Protein 3DS4 (pdb70)

InterPro domains:
  IPR000071 Immunodeficiency lentiviral matrix, N-terminal [PF00540] (2-132)
  IPR000071 Immunodeficiency lentiviral matrix, N-terminal [PR00234] (4-20)
  IPR000071 Immunodeficiency lentiviral matrix, N-terminal [PR00234] (22-40)
  IPR000071 Immunodeficiency lentiviral matrix, N-terminal [PR00234] (42-57)
  IPR000071 Immunodeficiency lentiviral matrix, N-terminal [PR00234] (70-89)
  IPR000071 Immunodeficiency lentiviral matrix, N-terminal [PR00234] (89-102)
  IPR000477 Reverse transcriptase domain [PF00078] (650-821)
  IPR000477 Reverse transcriptase domain [PS50878] (631-821)
  IPR001037 Integrase, C-terminal, retroviral [PF00552] (1372-1415)
  IPR001037 Integrase, C-terminal, retroviral [PS51027] (1370-1417)
  IPR001584 Integrase, catalytic core [PF00665] (1204-1292)
  IPR001584 Integrase, catalytic core [PS50994] (1201-1351)
  IPR001878 Zinc finger, CCHC-type [PF00098] (391-406)
  IPR001878 Zinc finger, CCHC-type [PF00098] (412-428)
  IPR001878 Zinc finger, CCHC-type [PS50158] (391-406)
  IPR001878 Zinc finger, CCHC-type [PS50158] (413-428)
  IPR001878 Zinc finger, CCHC-type [SM00343] (391-407)
  IPR001878 Zinc finger, CCHC-type [SM00343] (412-428)
  IPR001969 Aspartic peptidase, active site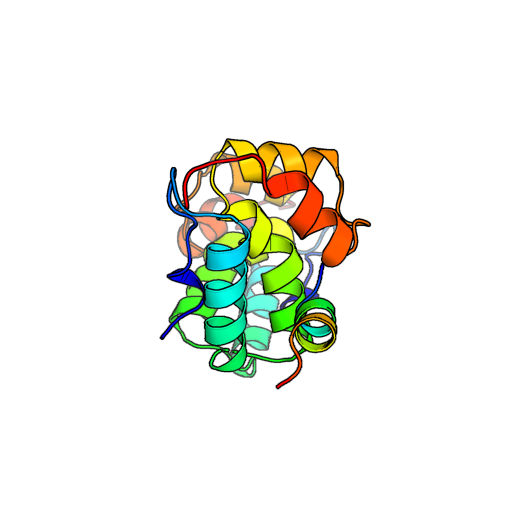 [PS00141] (510-521)
  IPR001995 Peptidase A2A, retrovirus, catalytic [PS50175] (508-577)

Solvent-accessible surface area: 9122 Å² total; per-residue (Å²): 176,10,0,40,98,16,153,13,22,105,155,32,14,3,141,54,0,1,41,85,0,8,122,28,0,101,76,10,130,20,38,103,86,0,21,22,37,0,1,95,48,6,2,30,100,11,7,7,104,88,0,61,92,46,6,130,89,70,20,134,75,13,67,10,102,96,8,22,82,41,0,138,76,30,51,29,157,52,0,20,75,28,133,14,23,108,174,37,68,1,113,71,0,7,82,94,0,83,135,41,10,175,93,23,138,20,42,116,86,0,29,78,42,0,12,74,59,5,0,12,110,15,11,8,104,81,2,60,102,60,5,138,88,72,26,151,58,12,54,21,140,94,1,25,107,36,0,81,54,45,78,99,21,31,14,69,50,0,56,122,81,69,22,165

B-factor: mean 16.99, std 7.73, range [7.7, 61.0]

Structure (mmCIF, N/CA/C/O backbone):
data_3DS4
#
_entry.id   3DS4
#
_cell.length_a   31.510
_cell.length_b   69.270
_cell.length_c   41.550
_cell.angle_alpha   90.00
_cell.angle_beta   97.66
_cell.angle_gamma   90.00
#
_symmetry.space_group_name_H-M   'P 1 21 1'
#
loop_
_entity.id
_entity.type
_entity.pdbx_description
1 polymer 'HIV-1 CAPSID PROTEIN'
2 polymer 'Peptide inhibitor of capsid assembly'
3 water water
#
loop_
_atom_site.group_PDB
_atom_site.id
_atom_site.type_symbol
_atom_site.label_atom_id
_atom_site.label_alt_id
_atom_site.label_comp_id
_atom_site.label_asym_id
_atom_site.label_entity_id
_atom_site.label_seq_id
_atom_site.pdbx_PDB_ins_code
_atom_site.Cartn_x
_atom_site.Cartn_y
_atom_site.Cartn_z
_atom_site.occupancy
_atom_site.B_iso_or_equiv
_atom_site.auth_seq_id
_atom_site.auth_comp_id
_atom_site.auth_asym_id
_atom_site.auth_atom_id
_atom_site.pdbx_PDB_model_num
ATOM 1 N N . THR A 1 3 ? 2.654 4.748 -2.056 1.00 18.32 148 THR A N 1
ATOM 2 C CA . THR A 1 3 ? 3.701 3.949 -2.751 1.00 17.37 148 THR A CA 1
ATOM 3 C C . THR A 1 3 ? 5.055 4.082 -2.048 1.00 15.76 148 THR A C 1
ATOM 4 O O . THR A 1 3 ? 6.098 4.254 -2.692 1.00 15.41 148 THR A O 1
ATOM 8 N N . SER A 1 4 ? 5.025 4.007 -0.720 1.00 14.43 149 SER A N 1
ATOM 9 C CA . SER A 1 4 ? 6.219 4.150 0.104 1.00 13.39 149 SER A CA 1
ATOM 10 C C . SER A 1 4 ? 6.185 3.169 1.268 1.00 12.80 149 SER A C 1
ATOM 11 O O . SER A 1 4 ? 5.173 3.051 1.947 1.00 12.76 149 SER A O 1
ATOM 14 N N . ILE A 1 5 ? 7.312 2.502 1.523 1.00 11.38 150 ILE A N 1
ATOM 15 C CA . ILE A 1 5 ? 7.446 1.546 2.634 1.00 10.65 150 ILE A CA 1
ATOM 16 C C . ILE A 1 5 ? 7.254 2.220 3.986 1.00 10.45 150 ILE A C 1
ATOM 17 O O . ILE A 1 5 ? 6.865 1.575 4.967 1.00 10.52 150 ILE A O 1
ATOM 22 N N . LEU A 1 6 ? 7.529 3.521 4.037 1.00 11.09 151 LEU A N 1
ATOM 23 C CA . LEU A 1 6 ? 7.320 4.266 5.269 1.00 11.55 151 LEU A CA 1
ATOM 24 C C . LEU A 1 6 ? 5.836 4.352 5.669 1.00 10.96 151 LEU A C 1
ATOM 25 O O . LEU A 1 6 ? 5.532 4.632 6.813 1.00 12.36 151 LEU A O 1
ATOM 30 N N . ASP A 1 7 ? 4.930 4.115 4.722 1.00 11.12 152 ASP A N 1
ATOM 31 C CA . ASP A 1 7 ? 3.502 4.142 4.988 1.00 11.25 152 ASP A CA 1
ATOM 32 C C . ASP A 1 7 ? 2.985 2.851 5.617 1.00 10.48 152 ASP A C 1
ATOM 33 O O . ASP A 1 7 ? 1.784 2.752 5.881 1.00 11.75 152 ASP A O 1
ATOM 38 N N . ILE A 1 8 ? 3.845 1.862 5.876 1.00 9.62 153 ILE A N 1
ATOM 39 C CA . ILE A 1 8 ? 3.317 0.549 6.251 1.00 8.70 153 ILE A CA 1
ATOM 40 C C . ILE A 1 8 ? 3.438 0.275 7.753 1.00 8.78 153 ILE A C 1
ATOM 41 O O . ILE A 1 8 ? 4.542 0.045 8.259 1.00 10.00 153 ILE A O 1
ATOM 46 N N A ARG A 1 9 ? 2.293 0.295 8.439 0.50 8.76 154 ARG A N 1
ATOM 47 N N B ARG A 1 9 ? 2.302 0.315 8.445 0.50 8.73 154 ARG A N 1
ATOM 48 C CA A ARG A 1 9 ? 2.210 0.131 9.894 0.50 9.38 154 ARG A CA 1
ATOM 49 C CA B ARG A 1 9 ? 2.239 0.063 9.883 0.50 9.23 154 ARG A CA 1
ATOM 50 C C A ARG A 1 9 ? 1.092 -0.846 10.235 0.50 9.28 154 ARG A C 1
ATOM 51 C C B ARG A 1 9 ? 1.130 -0.918 10.164 0.50 9.32 154 ARG A C 1
ATOM 52 O O A ARG A 1 9 ? -0.014 -0.730 9.709 0.50 8.80 154 ARG A O 1
ATOM 53 O O B ARG A 1 9 ? 0.076 -0.880 9.528 0.50 8.98 154 ARG A O 1
ATOM 68 N N . GLN A 1 10 ? 1.370 -1.799 11.127 1.00 9.54 155 GLN A N 1
ATOM 69 C CA . GLN A 1 10 ? 0.380 -2.815 11.478 1.00 10.19 155 GLN A CA 1
ATOM 70 C C . GLN A 1 10 ? -0.764 -2.219 12.281 1.00 10.71 155 GLN A C 1
ATOM 71 O O . GLN A 1 10 ? -0.523 -1.505 13.252 1.00 11.67 155 GLN A O 1
ATOM 77 N N . GLY A 1 11 ? -1.996 -2.538 11.891 1.00 11.14 156 GLY A N 1
ATOM 78 C CA . GLY A 1 11 ? -3.157 -2.145 12.682 1.00 12.72 156 GLY A CA 1
ATOM 79 C C . GLY A 1 11 ? -3.245 -2.931 13.981 1.00 13.53 156 GLY A C 1
ATOM 80 O O . GLY A 1 11 ? -2.734 -4.054 14.064 1.00 13.05 156 GLY A O 1
ATOM 81 N N . PRO A 1 12 ? -3.898 -2.354 15.007 1.00 15.20 157 PRO A N 1
ATOM 82 C CA . PRO A 1 12 ? -3.998 -3.026 16.300 1.00 15.97 157 PRO A CA 1
ATOM 83 C C . PRO A 1 12 ? -4.720 -4.373 16.236 1.00 16.23 157 PRO A C 1
ATOM 84 O O . PRO A 1 12 ? -4.454 -5.241 17.069 1.00 17.62 157 PRO A O 1
ATOM 88 N N . LYS A 1 13 ? -5.617 -4.537 15.267 1.00 16.65 158 LYS A N 1
ATOM 89 C CA . LYS A 1 13 ? -6.390 -5.769 15.097 1.00 17.33 158 LYS A CA 1
ATOM 90 C C . LYS A 1 13 ? -5.954 -6.548 13.854 1.00 16.17 158 LYS A 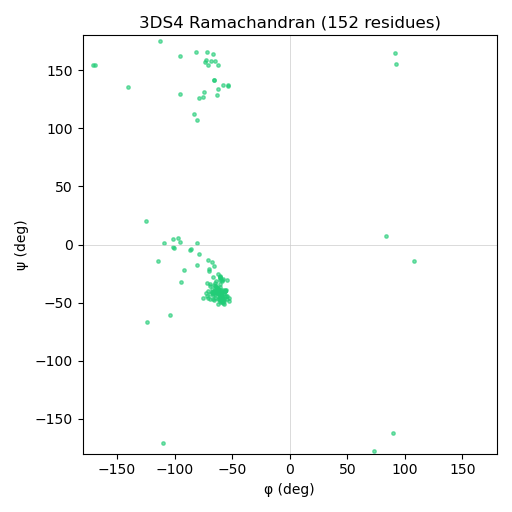C 1
ATOM 91 O O . LYS A 1 13 ? -6.533 -7.595 13.539 1.00 16.74 158 LYS A O 1
ATOM 97 N N . GLU A 1 14 ? -4.951 -6.029 13.141 1.00 14.53 159 GLU A N 1
ATOM 98 C CA . GLU A 1 14 ? -4.560 -6.601 11.857 1.00 12.85 159 GLU A CA 1
ATOM 99 C C . GLU A 1 14 ? -3.718 -7.860 12.065 1.00 12.45 159 GLU A C 1
ATOM 100 O O . GLU A 1 14 ? -2.719 -7.815 12.772 1.00 11.79 159 GLU A O 1
ATOM 106 N N . PRO A 1 15 ? -4.116 -8.990 11.444 1.00 12.40 160 PRO A N 1
ATOM 107 C CA . PRO A 1 15 ? -3.275 -10.181 11.530 1.00 12.31 160 PRO A CA 1
ATOM 108 C C . PRO A 1 15 ? -1.855 -9.869 11.080 1.00 11.60 160 PRO A C 1
ATOM 109 O O . PRO A 1 15 ? -1.655 -9.170 10.073 1.00 11.39 160 PRO A O 1
ATOM 113 N N . PHE A 1 16 ? -0.875 -10.379 11.813 1.00 11.29 161 PHE A N 1
ATOM 114 C CA . PHE A 1 16 ? 0.516 -10.169 11.460 1.00 11.16 161 PHE A CA 1
ATOM 115 C C . PHE A 1 16 ? 0.797 -10.620 10.028 1.00 11.26 161 PHE A C 1
ATOM 116 O O . PHE A 1 16 ? 1.516 -9.940 9.300 1.00 10.74 161 PHE A O 1
ATOM 124 N N . ARG A 1 17 ? 0.195 -11.729 9.607 1.00 11.56 162 ARG A N 1
ATOM 125 C CA . ARG A 1 17 ? 0.388 -12.226 8.240 1.00 12.05 162 ARG A CA 1
ATOM 126 C C . ARG A 1 17 ? -0.065 -11.223 7.180 1.00 11.71 162 ARG A C 1
ATOM 127 O O . ARG A 1 17 ? 0.560 -11.109 6.122 1.00 11.79 162 ARG A O 1
ATOM 135 N N . ASP A 1 18 ? -1.140 -10.498 7.467 1.00 11.27 163 ASP A N 1
ATOM 136 C CA . ASP A 1 18 ? -1.662 -9.507 6.529 1.00 11.37 163 ASP A CA 1
ATOM 137 C C . ASP A 1 18 ? -0.719 -8.307 6.449 1.00 10.58 163 ASP A C 1
ATOM 138 O O . ASP A 1 18 ? -0.481 -7.761 5.370 1.00 10.72 163 ASP A O 1
ATOM 143 N N . TYR A 1 19 ? -0.183 -7.909 7.595 1.00 9.61 164 TYR A N 1
ATOM 144 C CA . TYR A 1 19 ? 0.759 -6.805 7.669 1.00 9.42 164 TYR A CA 1
ATOM 145 C C . TYR A 1 19 ? 2.062 -7.116 6.938 1.00 9.25 164 TYR A C 1
ATOM 146 O O . TYR A 1 19 ? 2.541 -6.289 6.157 1.00 8.93 164 TYR A O 1
ATOM 155 N N . VAL A 1 20 ? 2.618 -8.307 7.153 1.00 8.98 165 VAL A N 1
ATOM 156 C CA . VAL A 1 20 ? 3.832 -8.691 6.438 1.00 9.33 165 VAL A CA 1
ATOM 157 C C . VAL A 1 20 ? 3.589 -8.744 4.930 1.00 9.59 165 VAL A C 1
ATOM 158 O O . VAL A 1 20 ? 4.455 -8.339 4.159 1.00 9.85 165 VAL A O 1
ATOM 162 N N . ASP A 1 21 ? 2.415 -9.213 4.518 1.00 9.81 166 ASP A N 1
ATOM 163 C CA . ASP A 1 21 ? 2.056 -9.249 3.099 1.00 10.65 166 ASP A CA 1
ATOM 164 C C . ASP A 1 21 ? 2.111 -7.839 2.497 1.00 10.20 166 ASP A C 1
ATOM 165 O O . ASP A 1 21 ? 2.694 -7.627 1.434 1.00 10.36 166 ASP A O 1
ATOM 170 N N . ARG A 1 22 ? 1.506 -6.875 3.183 1.00 9.48 167 ARG A N 1
ATOM 171 C CA . ARG A 1 22 ? 1.505 -5.491 2.700 1.00 9.67 167 ARG A CA 1
ATOM 172 C C . ARG A 1 22 ? 2.926 -4.930 2.681 1.00 8.88 167 ARG A C 1
ATOM 173 O O . ARG A 1 22 ? 3.332 -4.244 1.743 1.00 8.54 167 ARG A O 1
ATOM 181 N N . PHE A 1 23 ? 3.670 -5.197 3.745 1.00 8.56 168 PHE A N 1
ATOM 182 C CA . PHE A 1 23 ? 5.057 -4.751 3.844 1.00 8.47 168 PHE A CA 1
ATOM 183 C C . PHE A 1 23 ? 5.890 -5.273 2.669 1.00 8.20 168 PHE A C 1
ATOM 184 O O . PHE A 1 23 ? 6.577 -4.506 1.999 1.00 8.00 168 PHE A O 1
ATOM 192 N N . TYR A 1 24 ? 5.816 -6.581 2.433 1.00 8.67 169 TYR A N 1
ATOM 193 C CA . TYR A 1 24 ? 6.525 -7.229 1.335 1.00 8.79 169 TYR A CA 1
ATOM 194 C C . TYR A 1 24 ? 6.170 -6.659 -0.035 1.00 8.29 169 TYR A C 1
ATOM 195 O O . TYR A 1 24 ? 7.060 -6.308 -0.808 1.00 8.78 169 TYR A O 1
ATOM 204 N N . LYS A 1 25 ? 4.878 -6.560 -0.323 1.00 8.66 170 LYS A N 1
ATOM 205 C CA . LYS A 1 25 ? 4.458 -6.057 -1.634 1.00 9.02 170 LYS A CA 1
ATOM 206 C C . LYS A 1 25 ? 4.911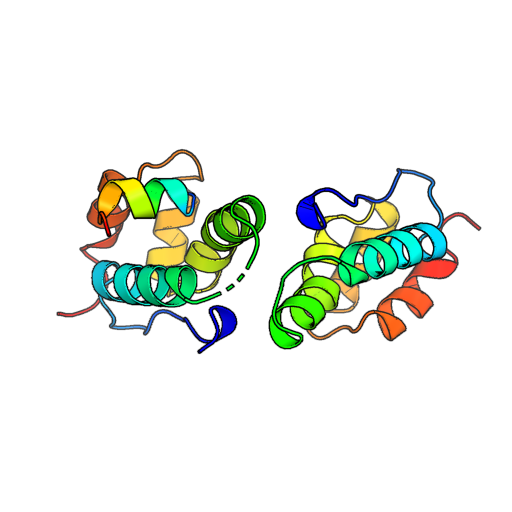 -4.610 -1.829 1.00 8.99 170 LYS A C 1
ATOM 207 O O . LYS A 1 25 ? 5.360 -4.227 -2.907 1.00 9.94 170 LYS A O 1
ATOM 213 N N . THR A 1 26 ? 4.811 -3.805 -0.777 1.00 8.26 171 THR A N 1
ATOM 214 C CA . THR A 1 26 ? 5.246 -2.420 -0.861 1.00 8.25 171 THR A CA 1
ATOM 215 C C . THR A 1 26 ? 6.756 -2.345 -1.054 1.00 7.70 171 THR A C 1
ATOM 216 O O . THR A 1 26 ? 7.246 -1.544 -1.844 1.00 8.16 171 THR A O 1
ATOM 220 N N . LEU A 1 27 ? 7.501 -3.185 -0.339 1.00 7.83 172 LEU A N 1
ATOM 221 C CA . LEU A 1 27 ? 8.948 -3.164 -0.429 1.00 8.58 172 LEU A CA 1
ATOM 222 C C . LEU A 1 27 ? 9.439 -3.659 -1.792 1.00 9.08 172 LEU A C 1
ATOM 223 O O . LEU A 1 27 ? 10.441 -3.145 -2.297 1.00 8.94 172 LEU A O 1
ATOM 228 N N . ARG A 1 28 ? 8.726 -4.617 -2.387 1.00 9.31 173 ARG A N 1
ATOM 229 C CA . ARG A 1 28 ? 9.034 -5.037 -3.754 1.00 9.89 173 ARG A CA 1
ATOM 230 C C . ARG A 1 28 ? 9.039 -3.841 -4.697 1.00 9.88 173 ARG A C 1
ATOM 231 O O . ARG A 1 28 ? 9.924 -3.716 -5.549 1.00 10.53 173 ARG A O 1
ATOM 239 N N . ALA A 1 29 ? 8.031 -2.982 -4.555 1.00 9.59 174 ALA A N 1
ATOM 240 C CA . ALA A 1 29 ? 7.842 -1.845 -5.448 1.00 10.30 174 ALA A CA 1
ATOM 241 C C . ALA A 1 29 ? 8.730 -0.651 -5.107 1.00 10.14 174 ALA A C 1
ATOM 242 O O . ALA A 1 29 ? 8.923 0.228 -5.934 1.00 12.02 174 ALA A O 1
ATOM 244 N N . GLU A 1 30 ? 9.270 -0.623 -3.896 1.00 10.36 175 GLU A N 1
ATOM 245 C CA . GLU A 1 30 ? 10.110 0.475 -3.438 1.00 10.74 175 GLU A CA 1
ATOM 246 C C . GLU A 1 30 ? 11.418 0.542 -4.227 1.00 11.21 175 GLU A C 1
ATOM 247 O O . GLU A 1 30 ? 12.004 -0.485 -4.556 1.00 12.12 175 GLU A O 1
ATOM 253 N N B GLN A 1 31 ? 11.876 1.755 -4.521 1.00 11.73 176 GLN A N 1
ATOM 254 C CA B GLN A 1 31 ? 13.192 1.951 -5.131 1.00 12.82 176 GLN A CA 1
ATOM 255 C C B GLN A 1 31 ? 14.265 1.951 -4.048 1.00 12.64 176 GLN A C 1
ATOM 256 O O B GLN A 1 31 ? 14.317 2.853 -3.210 1.00 13.19 176 GLN A O 1
ATOM 262 N N . ALA A 1 32 ? 15.108 0.919 -4.059 1.00 11.74 177 ALA A N 1
ATOM 263 C CA . ALA A 1 32 ? 16.196 0.778 -3.095 1.00 11.83 177 ALA A CA 1
ATOM 264 C C . ALA A 1 32 ? 17.094 -0.373 -3.510 1.00 11.92 177 ALA A C 1
ATOM 265 O O . ALA A 1 32 ? 16.657 -1.298 -4.191 1.00 11.97 177 ALA A O 1
ATOM 267 N N . SER A 1 33 ? 18.351 -0.324 -3.091 1.00 11.96 178 SER A N 1
ATOM 268 C CA . SER A 1 33 ? 19.245 -1.452 -3.287 1.00 12.18 178 SER A CA 1
ATOM 269 C C . SER A 1 33 ? 18.754 -2.652 -2.477 1.00 12.26 178 SER A C 1
ATOM 270 O O . SER A 1 33 ? 18.032 -2.497 -1.488 1.00 11.39 178 SER A O 1
ATOM 273 N N . GLN A 1 34 ? 19.165 -3.850 -2.884 1.00 13.27 179 GLN A N 1
ATOM 274 C CA . GLN A 1 34 ? 18.820 -5.051 -2.136 1.00 14.73 179 GLN A CA 1
ATOM 275 C C . GLN A 1 34 ? 19.283 -4.946 -0.682 1.00 14.02 179 GLN A C 1
ATOM 276 O O . GLN A 1 34 ? 18.568 -5.363 0.228 1.00 13.67 179 GLN A O 1
ATOM 282 N N . GLU A 1 35 ? 20.474 -4.390 -0.459 1.00 13.98 180 GLU A N 1
ATOM 283 C CA . GLU A 1 35 ? 20.968 -4.254 0.908 1.00 14.26 180 GLU A CA 1
ATOM 284 C C . GLU A 1 35 ? 20.103 -3.331 1.748 1.00 12.72 180 GLU A C 1
ATOM 285 O O . GLU A 1 35 ? 19.819 -3.638 2.896 1.00 11.88 180 GLU A O 1
ATOM 291 N N . VAL A 1 36 ? 19.678 -2.216 1.160 1.00 11.50 181 VAL A N 1
ATOM 292 C CA . VAL A 1 36 ? 18.785 -1.294 1.852 1.00 11.10 181 VAL A CA 1
ATOM 293 C C . VAL A 1 36 ? 17.426 -1.957 2.106 1.00 10.80 181 VAL A C 1
ATOM 294 O O . VAL A 1 36 ? 16.875 -1.809 3.182 1.00 10.17 181 VAL A O 1
ATOM 298 N N . LYS A 1 37 ? 16.906 -2.718 1.146 1.00 10.20 182 LYS A N 1
ATOM 299 C CA . LYS A 1 37 ? 15.655 -3.447 1.396 1.00 10.29 182 LYS A CA 1
ATOM 300 C C . LYS A 1 37 ? 15.818 -4.460 2.540 1.00 10.57 182 LYS A C 1
ATOM 301 O O . LYS A 1 37 ? 14.923 -4.610 3.370 1.00 9.97 182 LYS A O 1
ATOM 307 N N . ASN A 1 38 ? 16.959 -5.145 2.594 1.00 10.98 183 ASN A N 1
ATOM 308 C CA . ASN A 1 38 ? 17.221 -6.059 3.705 1.00 11.69 183 ASN A CA 1
ATOM 309 C C . ASN A 1 38 ? 17.232 -5.343 5.053 1.00 11.79 183 ASN A C 1
ATOM 310 O O . ASN A 1 38 ? 16.628 -5.812 6.009 1.00 11.97 183 ASN A O 1
ATOM 315 N N . TRP A 1 39 ? 17.917 -4.205 5.111 1.00 12.11 184 TRP A N 1
ATOM 316 C CA . TRP A 1 39 ? 17.972 -3.399 6.319 1.00 13.06 184 TRP A CA 1
ATOM 317 C C . TRP A 1 39 ? 16.587 -2.847 6.681 1.00 13.16 184 TRP A C 1
ATOM 318 O O . TRP A 1 39 ? 16.225 -2.831 7.853 1.00 13.81 184 TRP A O 1
ATOM 329 N N . MET A 1 40 ? 15.819 -2.417 5.677 1.00 12.55 185 MET A N 1
ATOM 330 C CA . MET A 1 40 ? 14.437 -1.966 5.902 1.00 13.06 185 MET A CA 1
ATOM 331 C C . MET A 1 40 ? 13.602 -3.053 6.551 1.00 12.97 185 MET A C 1
ATOM 332 O O . MET A 1 40 ? 12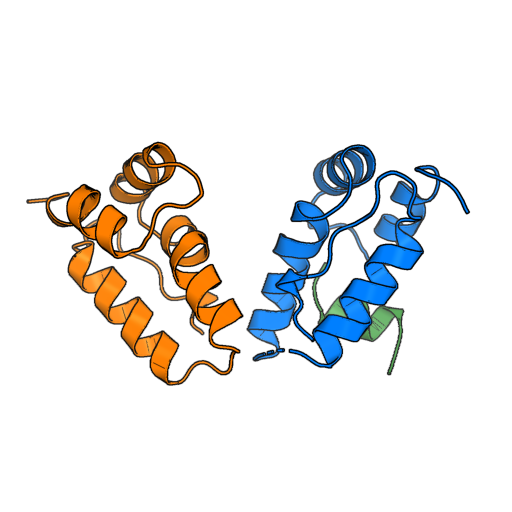.799 -2.776 7.443 1.00 13.53 185 MET A O 1
ATOM 337 N N . THR A 1 41 ? 13.780 -4.290 6.100 1.00 13.29 186 THR A N 1
ATOM 338 C CA . THR A 1 41 ? 13.017 -5.394 6.643 1.00 14.01 186 THR A CA 1
ATOM 339 C C . THR A 1 41 ? 13.447 -5.690 8.082 1.00 15.02 186 THR A C 1
ATOM 340 O O . THR A 1 41 ? 12.600 -5.811 8.959 1.00 16.32 186 THR A O 1
ATOM 344 N N . GLU A 1 42 ? 14.757 -5.756 8.318 1.00 15.37 187 GLU A N 1
ATOM 345 C CA . GLU A 1 42 ? 15.311 -6.049 9.645 1.00 16.47 187 GLU A CA 1
ATOM 346 C C . GLU A 1 42 ? 14.916 -5.024 10.698 1.00 16.12 187 GLU A C 1
ATOM 347 O O . GLU A 1 42 ? 14.805 -5.364 11.880 1.00 16.86 187 GLU A O 1
ATOM 353 N N . THR A 1 43 ? 14.712 -3.778 10.272 1.00 15.28 188 THR A N 1
ATOM 354 C CA . THR A 1 43 ? 14.393 -2.690 11.204 1.00 15.29 188 THR A CA 1
ATOM 355 C C . THR A 1 43 ? 12.917 -2.273 11.206 1.00 14.16 188 THR A C 1
ATOM 356 O O . THR A 1 43 ? 12.259 -2.389 12.236 1.00 14.25 188 THR A O 1
ATOM 360 N N . LEU A 1 44 ? 12.395 -1.809 10.067 1.00 13.45 189 LEU A N 1
ATOM 361 C CA . LEU A 1 44 ? 11.005 -1.322 10.000 1.00 12.91 189 LEU A CA 1
ATOM 362 C C . LEU A 1 44 ? 9.922 -2.338 10.294 1.00 12.42 189 LEU A C 1
ATOM 363 O O . LEU A 1 44 ? 8.892 -1.986 10.867 1.00 12.59 189 LEU A O 1
ATOM 368 N N . LEU A 1 45 ? 10.108 -3.581 9.865 1.00 11.62 190 LEU A N 1
ATOM 369 C CA . LEU A 1 45 ? 9.039 -4.555 10.014 1.00 12.08 190 LEU A CA 1
ATOM 370 C C . LEU A 1 45 ? 8.672 -4.711 11.497 1.00 11.76 190 LEU A C 1
ATOM 371 O O . LEU A 1 45 ? 7.501 -4.691 11.866 1.00 11.66 190 LEU A O 1
ATOM 376 N N . VAL A 1 46 ? 9.688 -4.855 12.346 1.00 12.32 191 VAL A N 1
ATOM 377 C CA . VAL A 1 46 ? 9.467 -4.942 13.793 1.00 12.92 191 VAL A CA 1
ATOM 378 C C . VAL A 1 46 ? 9.054 -3.580 14.383 1.00 12.39 191 VAL A C 1
ATOM 379 O O . VAL A 1 46 ? 8.110 -3.499 15.171 1.00 11.84 191 VAL A O 1
ATOM 383 N N . GLN A 1 47 ? 9.745 -2.517 13.974 1.00 12.31 192 GLN A N 1
ATOM 384 C CA . GLN A 1 47 ? 9.471 -1.178 14.499 1.00 13.12 192 GLN A CA 1
ATOM 385 C C . GLN A 1 47 ? 8.018 -0.765 14.301 1.00 11.61 192 GLN A C 1
ATOM 386 O O . GLN A 1 47 ? 7.439 -0.129 15.178 1.00 11.73 192 GLN A O 1
ATOM 392 N N . ASN A 1 48 ? 7.451 -1.119 13.146 1.00 10.91 193 ASN A N 1
ATOM 393 C CA . ASN A 1 48 ? 6.110 -0.695 12.759 1.00 10.37 193 ASN A CA 1
ATOM 394 C C . ASN A 1 48 ? 5.021 -1.732 13.053 1.00 9.98 193 ASN A C 1
ATOM 395 O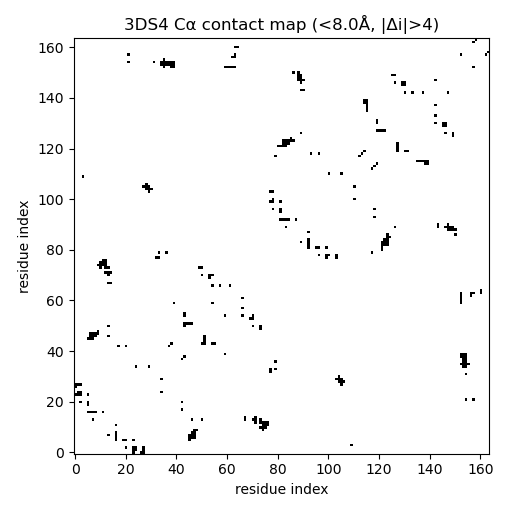 O . ASN A 1 48 ? 3.851 -1.528 12.697 1.00 9.66 193 ASN A O 1
ATOM 400 N N . ALA A 1 49 ? 5.398 -2.830 13.718 1.00 10.48 194 ALA A N 1
ATOM 401 C CA . ALA A 1 49 ? 4.428 -3.832 14.155 1.00 10.92 194 ALA A CA 1
ATOM 402 C C . ALA A 1 49 ? 3.632 -3.280 15.334 1.00 11.27 194 ALA A C 1
ATOM 403 O O . ALA A 1 49 ? 4.091 -2.346 16.008 1.00 12.08 194 ALA A O 1
ATOM 405 N N . ASN A 1 50 ? 2.436 -3.832 15.550 1.00 11.30 195 ASN A N 1
ATOM 406 C CA . ASN A 1 50 ? 1.606 -3.438 16.696 1.00 12.20 195 ASN A CA 1
ATOM 407 C C . ASN A 1 50 ? 2.269 -3.857 18.016 1.00 12.83 195 ASN A C 1
ATOM 408 O O . ASN A 1 50 ? 3.227 -4.620 17.997 1.00 12.35 195 ASN A O 1
ATOM 413 N N . PRO A 1 51 ? 1.818 -3.298 19.154 1.00 14.03 196 PRO A N 1
ATOM 414 C CA . PRO A 1 51 ? 2.559 -3.524 20.400 1.00 14.33 196 PRO A CA 1
ATOM 415 C C . PRO A 1 51 ? 2.836 -4.989 20.743 1.00 13.88 196 PRO A C 1
ATOM 416 O O . PRO A 1 51 ? 3.975 -5.337 21.041 1.00 14.10 196 PRO A O 1
ATOM 420 N N . ASP A 1 52 ? 1.815 -5.831 20.675 1.00 13.77 197 ASP A N 1
ATOM 421 C CA . ASP A 1 52 ? 1.992 -7.239 21.033 1.00 13.76 197 ASP A CA 1
ATOM 422 C C . ASP A 1 52 ? 2.859 -8.001 20.034 1.00 13.00 197 ASP A C 1
ATOM 423 O O . ASP A 1 52 ? 3.732 -8.764 20.436 1.00 12.77 197 ASP A O 1
ATOM 428 N N . CYS A 1 53 ? 2.663 -7.778 18.734 1.00 12.08 198 CYS A N 1
ATOM 429 C CA . CYS A 1 53 ? 3.526 -8.432 17.757 1.00 11.59 198 CYS A CA 1
ATOM 430 C C . CYS A 1 53 ? 4.963 -7.945 17.894 1.00 11.77 198 CYS A C 1
ATOM 431 O O . CYS A 1 53 ? 5.903 -8.730 17.790 1.00 11.92 198 CYS A O 1
ATOM 434 N N . LYS A 1 54 ? 5.131 -6.648 18.141 1.00 12.66 199 LYS A N 1
ATOM 435 C CA . LYS A 1 54 ? 6.455 -6.097 18.361 1.00 13.68 199 LYS A CA 1
ATOM 436 C C . LYS A 1 54 ? 7.143 -6.772 19.553 1.00 14.27 199 LYS A C 1
ATOM 437 O O . LYS A 1 54 ? 8.310 -7.134 19.475 1.00 13.97 199 LYS A O 1
ATOM 443 N N . THR A 1 55 ? 6.410 -6.948 20.650 1.00 15.32 200 THR A N 1
ATOM 444 C CA . THR A 1 55 ? 6.937 -7.641 21.830 1.00 16.47 200 THR A CA 1
ATOM 445 C C . THR A 1 55 ? 7.387 -9.065 21.495 1.00 16.70 200 THR A C 1
ATOM 446 O O . THR A 1 55 ? 8.491 -9.479 21.859 1.00 17.09 200 THR A O 1
ATOM 450 N N . ILE A 1 56 ? 6.537 -9.801 20.784 1.00 16.53 201 ILE A N 1
ATOM 451 C CA . ILE A 1 56 ? 6.842 -11.174 20.390 1.00 16.85 201 ILE A CA 1
ATOM 452 C C . ILE A 1 56 ? 8.075 -11.233 19.491 1.00 17.11 201 ILE A C 1
ATOM 453 O O . ILE A 1 56 ? 8.964 -12.059 19.704 1.00 17.88 201 ILE A O 1
ATOM 458 N N . LEU A 1 57 ? 8.128 -10.359 18.488 1.00 17.15 202 LEU A N 1
ATOM 459 C CA . LEU A 1 57 ? 9.238 -10.348 17.544 1.00 17.56 202 LEU A CA 1
ATOM 460 C C . LEU A 1 57 ? 10.574 -10.059 18.224 1.00 18.14 202 LEU A C 1
ATOM 461 O O . LEU A 1 57 ? 11.577 -10.703 17.920 1.00 18.05 202 LEU A O 1
ATOM 466 N N . LYS A 1 58 ? 10.573 -9.095 19.142 1.00 18.96 203 LYS A N 1
ATOM 467 C CA . LYS A 1 58 ? 11.784 -8.720 19.879 1.00 20.42 203 LYS A CA 1
ATOM 468 C C . LYS A 1 58 ? 12.244 -9.829 20.824 1.00 21.10 203 LYS A C 1
ATOM 469 O O . LYS A 1 58 ? 13.444 -10.059 20.979 1.00 21.31 203 LYS A O 1
ATOM 475 N N . ALA A 1 59 ? 11.285 -10.510 21.448 1.00 22.17 204 ALA A N 1
ATOM 476 C CA . ALA A 1 59 ? 11.586 -11.636 22.332 1.00 23.17 204 ALA A CA 1
ATOM 477 C C . ALA A 1 59 ? 12.108 -12.831 21.539 1.00 23.79 204 ALA A C 1
ATOM 478 O O . ALA A 1 59 ? 12.975 -13.565 22.022 1.00 24.25 204 ALA A O 1
ATOM 480 N N . LEU A 1 60 ? 11.577 -13.019 20.329 1.00 24.53 205 LEU A N 1
ATOM 481 C CA . LEU A 1 60 ? 12.080 -14.031 19.402 1.00 25.07 205 LEU A CA 1
ATOM 482 C C . LEU A 1 60 ? 13.532 -13.743 19.056 1.00 25.34 205 LEU A C 1
ATOM 483 O O . LEU A 1 60 ? 14.358 -14.652 19.013 1.00 25.32 205 LEU A O 1
ATOM 488 N N . GLY A 1 61 ? 13.834 -12.471 18.812 1.00 25.42 206 GLY A N 1
ATOM 489 C CA . GLY A 1 61 ? 15.173 -12.060 18.408 1.00 25.52 206 GLY A CA 1
ATOM 490 C C . GLY A 1 61 ? 15.336 -12.035 16.898 1.00 25.56 206 GLY A C 1
ATOM 491 O O . GLY A 1 61 ? 14.517 -12.613 16.173 1.00 25.61 206 GLY A O 1
ATOM 492 N N . PRO A 1 62 ? 16.403 -11.371 16.413 1.00 25.54 207 PRO A N 1
ATOM 493 C CA . PRO A 1 62 ? 16.660 -11.207 14.978 1.00 25.37 207 PRO A CA 1
ATOM 494 C C . PRO A 1 62 ? 17.005 -12.501 14.234 1.00 25.12 207 PRO A C 1
ATOM 495 O O . PRO A 1 62 ? 16.963 -12.525 13.004 1.00 25.42 207 PRO A O 1
ATOM 499 N N . GLY A 1 63 ? 17.338 -13.560 14.969 1.00 24.72 208 GLY A N 1
ATOM 500 C CA . GLY A 1 63 ? 17.687 -14.846 14.363 1.00 24.21 208 GLY A CA 1
ATOM 501 C C . GLY A 1 63 ? 16.504 -15.683 13.904 1.00 23.69 208 GLY A C 1
ATOM 502 O O . GLY A 1 63 ? 16.685 -16.709 13.244 1.00 23.72 208 GLY A O 1
ATOM 503 N N . ALA A 1 64 ? 15.293 -15.246 14.247 1.00 23.15 209 ALA A N 1
ATOM 504 C CA . ALA A 1 64 ? 14.078 -15.986 13.915 1.00 22.58 209 ALA A CA 1
ATOM 505 C C . ALA A 1 64 ? 13.840 -16.042 12.407 1.00 22.23 209 ALA A C 1
ATOM 506 O O . ALA A 1 64 ? 14.116 -15.076 11.693 1.00 22.47 209 ALA A O 1
ATOM 508 N N . THR A 1 65 ? 13.356 -17.187 11.931 1.00 21.64 210 THR A N 1
ATOM 509 C CA . THR A 1 65 ? 12.990 -17.350 10.524 1.00 21.13 210 THR A CA 1
ATOM 510 C C . THR A 1 65 ? 11.607 -16.766 10.262 1.00 20.62 210 THR A C 1
ATOM 511 O O . THR A 1 65 ? 10.851 -16.497 11.198 1.00 20.79 210 THR A O 1
ATOM 515 N N . SER A 1 66 ? 11.283 -16.585 8.983 1.00 19.74 211 SER A N 1
ATOM 516 C CA . SER A 1 66 ? 9.969 -1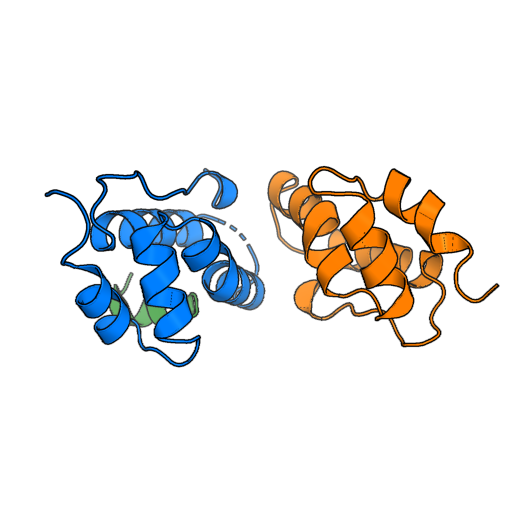6.111 8.559 1.00 18.61 211 SER A CA 1
ATOM 517 C C . SER A 1 66 ? 8.823 -16.999 9.048 1.00 17.76 211 SER A C 1
ATOM 518 O O . SER A 1 66 ? 7.834 -16.494 9.551 1.00 16.48 211 SER A O 1
ATOM 521 N N . GLU A 1 67 ? 8.961 -18.313 8.885 1.00 17.60 212 GLU A N 1
ATOM 522 C CA . GLU A 1 67 ? 7.921 -19.270 9.291 1.00 17.84 212 GLU A CA 1
ATOM 523 C C . GLU A 1 67 ? 7.622 -19.199 10.786 1.00 17.78 212 GLU A C 1
ATOM 524 O O . GLU A 1 67 ? 6.456 -19.123 11.190 1.00 16.89 212 GLU A O 1
ATOM 530 N N . GLU A 1 68 ? 8.688 -19.230 11.587 1.00 18.03 213 GLU A N 1
ATOM 531 C CA . GLU A 1 68 ? 8.611 -19.131 13.048 1.00 18.32 213 GLU A CA 1
ATOM 532 C C . GLU A 1 68 ? 7.968 -17.816 13.447 1.00 17.31 213 GLU A C 1
ATOM 533 O O . GLU A 1 68 ? 7.116 -17.756 14.335 1.00 16.48 213 GLU A O 1
ATOM 539 N N . MET A 1 69 ? 8.405 -16.756 12.788 1.00 16.45 214 MET A N 1
ATOM 540 C CA . MET A 1 69 ? 7.914 -15.426 13.047 1.00 16.30 214 MET A CA 1
ATOM 541 C C . MET A 1 69 ? 6.406 -15.329 12.839 1.00 14.67 214 MET A C 1
ATOM 542 O O . MET A 1 69 ? 5.679 -14.808 13.691 1.00 14.31 214 MET A O 1
ATOM 547 N N . MET A 1 70 ? 5.950 -15.832 11.694 1.00 13.64 215 MET A N 1
ATOM 548 C CA . MET A 1 70 ? 4.530 -15.804 11.361 1.00 13.42 215 MET A CA 1
ATOM 549 C C . MET A 1 70 ? 3.725 -16.576 12.398 1.00 13.22 215 MET A C 1
ATOM 550 O O . MET A 1 70 ? 2.715 -16.098 12.895 1.00 13.48 215 MET A O 1
ATOM 555 N N . THR A 1 71 ? 4.192 -17.774 12.721 1.00 12.81 216 THR A N 1
ATOM 556 C CA . THR A 1 71 ? 3.464 -18.637 13.637 1.00 12.79 216 THR A CA 1
ATOM 557 C C . THR A 1 71 ? 3.446 -18.056 15.048 1.00 12.09 216 THR A C 1
ATOM 558 O O . THR A 1 71 ? 2.421 -18.098 15.721 1.00 12.42 216 THR A O 1
ATOM 562 N N . ALA A 1 72 ? 4.576 -17.509 15.475 1.00 11.72 217 ALA A N 1
ATOM 563 C CA . ALA A 1 72 ? 4.700 -16.912 16.805 1.00 11.61 217 ALA A CA 1
ATOM 564 C C . ALA A 1 72 ? 3.703 -15.778 17.050 1.00 11.59 217 ALA A C 1
ATOM 565 O O . ALA A 1 72 ? 3.293 -15.550 18.193 1.00 11.90 217 ALA A O 1
ATOM 567 N N . CYS A 1 73 ? 3.318 -15.079 15.975 1.00 11.60 218 CYS A N 1
ATOM 568 C CA . CYS A 1 73 ? 2.434 -13.917 16.056 1.00 11.80 218 CYS A CA 1
ATOM 569 C C . CYS A 1 73 ? 0.990 -14.199 15.677 1.00 12.16 218 CYS A C 1
ATOM 570 O O . CYS A 1 73 ? 0.152 -13.299 15.748 1.00 12.28 218 CYS A O 1
ATOM 573 N N . GLN A 1 74 ? 0.682 -15.428 15.275 1.00 12.64 219 GLN A N 1
ATOM 574 C CA . GLN A 1 74 ? -0.643 -15.701 14.712 1.00 13.91 219 GLN A CA 1
ATOM 575 C C . GLN A 1 74 ? -1.785 -15.663 15.726 1.00 14.42 219 GLN A C 1
ATOM 576 O O . GLN A 1 74 ? -2.948 -15.618 15.329 1.00 15.39 219 GLN A O 1
ATOM 582 N N . GLY A 1 75 ? -1.459 -15.663 17.018 1.00 14.47 220 GLY A N 1
ATOM 583 C CA . GLY A 1 75 ? -2.474 -15.573 18.072 1.00 15.56 220 GLY A CA 1
ATOM 584 C C . GLY A 1 75 ? -2.888 -14.159 18.446 1.00 16.09 220 GLY A C 1
ATOM 585 O O . GLY A 1 75 ? -3.795 -13.977 19.260 1.00 17.00 220 GLY A O 1
ATOM 586 N N . VAL A 1 76 ? -2.240 -13.158 17.850 1.00 16.19 221 VAL A N 1
ATOM 587 C CA . VAL A 1 76 ? -2.539 -11.746 18.136 1.00 17.12 221 VAL A CA 1
ATOM 588 C C . VAL A 1 76 ? -3.528 -11.150 17.125 1.00 18.07 221 VAL A C 1
ATOM 589 O O . VAL A 1 76 ? -3.347 -11.279 15.915 1.00 18.26 221 VAL A O 1
ATOM 593 N N . GLY A 1 77 ? -4.578 -10.503 17.627 1.00 19.66 222 GLY A N 1
ATOM 594 C CA . GLY A 1 77 ? -5.497 -9.744 16.770 1.00 21.11 222 GLY A CA 1
ATOM 595 C C . GLY A 1 77 ? -6.672 -10.533 16.229 1.00 22.29 222 GLY A C 1
ATOM 596 O O . GLY A 1 77 ? -7.008 -11.599 16.747 1.00 22.79 222 GLY A O 1
ATOM 597 N N . GLY A 1 78 ? -7.298 -10.002 15.180 1.00 23.17 223 GLY A N 1
ATOM 598 C CA . GLY A 1 78 ? -8.502 -10.598 14.602 1.00 24.17 223 GLY A CA 1
ATOM 599 C C . GLY A 1 78 ? -8.273 -11.206 13.230 1.00 24.79 223 GLY A C 1
ATOM 600 O O . GLY A 1 78 ? -7.132 -11.320 12.794 1.00 25.08 223 GLY A O 1
ATOM 601 N N . PRO A 1 79 ? -9.357 -11.607 12.537 1.00 25.25 224 PRO A N 1
ATOM 602 C CA . PRO A 1 79 ? -9.219 -12.227 11.216 1.00 25.44 224 PRO A CA 1
ATOM 603 C C . PRO A 1 79 ? -8.921 -11.219 10.106 1.00 25.45 224 PRO A C 1
ATOM 604 O O . PRO A 1 79 ? -8.962 -10.010 10.340 1.00 25.65 224 PRO A O 1
ATOM 608 N N . SER B 1 4 ? 27.480 1.270 0.666 1.00 15.11 149 SER B N 1
ATOM 609 C CA . SER B 1 4 ? 26.057 1.559 0.994 1.00 15.37 149 SER B CA 1
ATOM 610 C C . SER B 1 4 ? 26.007 2.778 1.893 1.00 15.79 149 SER B C 1
ATOM 611 O O . SER B 1 4 ? 27.013 3.138 2.478 1.00 18.22 149 SER B O 1
ATOM 614 N N . ILE B 1 5 ? 24.859 3.441 1.952 1.00 14.48 150 ILE B N 1
ATOM 615 C CA . ILE B 1 5 ? 24.601 4.440 2.978 1.00 12.88 150 ILE B CA 1
ATOM 616 C C . ILE B 1 5 ? 24.561 3.785 4.381 1.00 13.74 150 ILE B C 1
ATOM 617 O O . ILE B 1 5 ? 24.973 4.392 5.368 1.00 13.97 150 ILE B O 1
ATOM 622 N N . LEU B 1 6 ? 24.085 2.538 4.452 1.00 14.31 151 LEU B N 1
ATOM 623 C CA . LEU B 1 6 ? 23.974 1.768 5.706 1.00 14.55 151 LEU B CA 1
ATOM 624 C C . LEU B 1 6 ? 25.268 1.665 6.471 1.00 13.98 151 LEU B C 1
ATOM 625 O O . LEU B 1 6 ? 25.272 1.538 7.702 1.00 14.59 151 LEU B O 1
ATOM 630 N N . ASP B 1 7 ? 26.364 1.667 5.718 1.00 12.93 152 ASP B N 1
ATOM 631 C CA . ASP B 1 7 ? 27.676 1.435 6.261 1.00 13.35 152 ASP B CA 1
ATOM 632 C C . ASP B 1 7 ? 28.520 2.702 6.503 1.00 12.74 152 ASP B C 1
ATOM 633 O O . ASP B 1 7 ? 29.638 2.589 7.018 1.00 13.56 152 ASP B O 1
ATOM 638 N N . ILE B 1 8 ? 28.003 3.889 6.140 1.00 11.85 153 ILE B N 1
ATOM 639 C CA . ILE B 1 8 ? 28.669 5.161 6.460 1.00 10.58 153 ILE B CA 1
ATOM 640 C C . ILE B 1 8 ? 28.506 5.348 7.960 1.00 10.15 153 ILE B C 1
ATOM 641 O O . ILE B 1 8 ? 27.400 5.589 8.460 1.00 11.39 153 ILE B O 1
ATOM 646 N N A ARG B 1 9 ? 29.615 5.228 8.681 0.50 9.93 154 ARG B N 1
ATOM 647 N N B ARG B 1 9 ? 29.621 5.230 8.670 0.50 10.07 154 ARG B N 1
ATOM 648 C CA A ARG B 1 9 ? 29.616 5.181 10.142 0.50 9.94 154 ARG B CA 1
ATOM 649 C CA B ARG B 1 9 ? 29.639 5.201 10.125 0.50 10.19 154 ARG B CA 1
ATOM 650 C C A ARG B 1 9 ? 30.699 6.088 10.701 0.50 9.59 154 ARG B C 1
ATOM 651 C C B ARG B 1 9 ? 30.676 6.180 10.630 0.50 9.82 154 ARG B C 1
ATOM 652 O O A ARG B 1 9 ? 31.841 6.053 10.239 0.50 9.36 154 ARG B O 1
ATOM 653 O O B ARG B 1 9 ? 31.764 6.291 10.060 0.50 9.86 154 ARG B O 1
ATOM 668 N N . GLN B 1 10 ? 30.346 6.879 11.710 1.00 9.47 155 GLN B N 1
ATOM 669 C CA . GLN B 1 10 ? 31.249 7.871 12.265 1.00 9.75 155 GLN B CA 1
ATOM 670 C C . GLN B 1 10 ? 32.403 7.214 13.020 1.00 10.11 155 GLN B C 1
ATOM 671 O O . GLN B 1 10 ? 32.170 6.338 13.855 1.00 10.79 155 GLN B O 1
ATOM 677 N N . GLY B 1 11 ? 33.631 7.637 12.728 1.00 10.42 156 GLY B N 1
ATOM 678 C CA . GLY B 1 11 ? 34.783 7.173 13.487 1.00 11.39 156 GLY B CA 1
ATOM 679 C C . GLY B 1 11 ? 34.750 7.708 14.914 1.00 12.15 156 GLY B C 1
ATOM 680 O O . GLY B 1 11 ? 34.091 8.720 15.183 1.00 11.38 156 GLY B O 1
ATOM 681 N N . PRO B 1 12 ? 35.453 7.031 15.848 1.00 13.27 157 PRO B N 1
ATOM 682 C CA . PRO B 1 12 ? 35.391 7.394 17.275 1.00 14.28 157 PRO B CA 1
ATOM 683 C C . PRO B 1 12 ? 35.857 8.816 17.578 1.00 14.82 157 PRO B C 1
ATOM 684 O O . PRO B 1 12 ? 35.398 9.424 18.553 1.00 15.73 157 PRO B O 1
ATOM 688 N N . LYS B 1 13 ? 36.755 9.345 16.756 1.00 15.21 158 LYS B N 1
ATOM 689 C CA . LYS B 1 13 ? 37.181 10.731 16.929 1.00 15.94 158 LYS B CA 1
ATOM 690 C C . LYS B 1 13 ? 36.993 11.559 15.659 1.00 15.00 158 LYS B C 1
ATOM 691 O O . LYS B 1 13 ? 37.609 12.609 15.497 1.00 15.63 158 LYS B O 1
ATOM 697 N N . GLU B 1 14 ? 36.129 11.087 14.761 1.00 13.21 159 GLU B N 1
ATOM 698 C CA . GLU B 1 14 ? 35.820 11.826 13.539 1.00 11.68 159 GLU B CA 1
ATOM 699 C C . GLU B 1 14 ? 34.897 13.000 13.872 1.00 11.79 159 GLU B C 1
ATOM 700 O O . GLU B 1 14 ? 33.848 12.797 14.487 1.00 11.64 159 GLU B O 1
ATOM 706 N N . PRO B 1 15 ? 35.274 14.230 13.459 1.00 11.53 160 PRO B N 1
ATOM 707 C CA . PRO B 1 15 ? 34.364 15.357 13.652 1.00 11.72 160 PRO B CA 1
ATOM 708 C C . PRO B 1 15 ? 32.992 15.062 13.054 1.00 10.98 160 PRO B C 1
ATOM 709 O O . PRO B 1 15 ? 32.891 14.519 11.950 1.00 10.78 160 PRO B O 1
ATOM 713 N N . PHE B 1 16 ? 31.942 15.403 13.789 1.00 10.49 161 PHE B N 1
ATOM 714 C CA . PHE B 1 16 ? 30.583 15.153 13.328 1.00 9.96 161 PHE B CA 1
ATOM 715 C C . PHE B 1 16 ? 30.310 15.789 11.969 1.00 9.56 161 PHE B C 1
ATOM 716 O O . PHE B 1 16 ? 29.654 15.186 11.108 1.00 9.59 161 PHE B O 1
ATOM 724 N N . ARG B 1 17 ? 30.821 16.998 11.756 1.00 9.78 162 ARG B N 1
ATOM 725 C CA . ARG B 1 17 ? 30.609 17.647 10.467 1.00 10.48 162 ARG B CA 1
ATOM 726 C C . ARG B 1 17 ? 31.206 16.831 9.312 1.00 9.74 162 ARG B C 1
ATOM 727 O O . ARG B 1 17 ? 30.605 16.733 8.245 1.00 10.34 162 ARG B O 1
ATOM 735 N N . ASP B 1 18 ? 32.385 16.251 9.518 1.00 9.69 163 ASP B N 1
ATOM 736 C CA . ASP B 1 18 ? 33.005 15.410 8.486 1.00 9.98 163 ASP B CA 1
ATOM 737 C C . ASP B 1 18 ? 32.155 14.177 8.189 1.00 9.48 163 ASP B C 1
ATOM 738 O O . ASP B 1 18 ? 31.998 13.786 7.031 1.00 9.65 163 ASP B O 1
ATOM 743 N N . TYR B 1 19 ? 31.617 13.569 9.245 1.00 8.90 164 TYR B N 1
ATOM 744 C CA . TYR B 1 19 ? 30.797 12.389 9.112 1.00 8.57 164 TYR B CA 1
ATOM 745 C C . TYR B 1 19 ? 29.504 12.707 8.371 1.00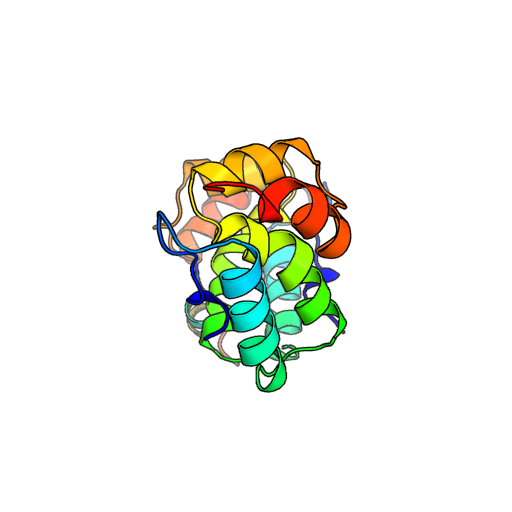 8.25 164 TYR B C 1
ATOM 746 O O . TYR B 1 19 ? 29.117 11.998 7.437 1.00 8.93 164 TYR B O 1
ATOM 755 N N . VAL B 1 20 ? 28.835 13.782 8.770 1.00 8.47 165 VAL B N 1
ATOM 756 C CA . VAL B 1 20 ? 27.588 14.182 8.121 1.00 9.00 165 VAL B CA 1
ATOM 757 C C . VAL B 1 20 ? 27.835 14.515 6.642 1.00 8.95 165 VAL B C 1
ATOM 758 O O . VAL B 1 20 ? 27.035 14.158 5.769 1.00 9.13 165 VAL B O 1
ATOM 762 N N . ASP B 1 21 ? 28.954 15.183 6.360 1.00 9.43 166 ASP B N 1
ATOM 763 C CA . ASP B 1 21 ? 29.328 15.465 4.979 1.00 9.88 166 ASP B CA 1
ATOM 764 C C . ASP B 1 21 ? 29.487 14.170 4.175 1.00 9.64 166 ASP B C 1
ATOM 765 O O . ASP B 1 21 ? 29.014 14.091 3.043 1.00 10.23 166 ASP B O 1
ATOM 770 N N . ARG B 1 22 ? 30.150 13.165 4.753 1.00 9.82 167 ARG B N 1
ATOM 771 C CA . ARG B 1 22 ? 30.311 11.869 4.080 1.00 9.95 167 ARG B CA 1
ATOM 772 C C . ARG B 1 22 ? 28.958 11.199 3.854 1.00 9.43 167 ARG B C 1
ATOM 773 O O . ARG B 1 22 ? 28.724 10.603 2.797 1.00 9.75 167 ARG B O 1
ATOM 781 N N . PHE B 1 23 ? 28.070 11.305 4.843 1.00 9.30 168 PHE B N 1
ATOM 782 C CA . PHE B 1 23 ? 26.748 10.703 4.780 1.00 9.32 168 PHE B CA 1
ATOM 783 C C . PHE B 1 23 ? 25.940 11.307 3.627 1.00 9.88 168 PHE B C 1
ATOM 784 O O . PHE B 1 23 ? 25.414 10.583 2.773 1.00 10.04 168 PHE B O 1
ATOM 792 N N . TYR B 1 24 ? 25.869 12.635 3.566 1.00 10.15 169 TYR B N 1
ATOM 793 C CA . TYR B 1 24 ? 25.148 13.285 2.473 1.00 10.47 169 TYR B CA 1
ATOM 794 C C . TYR B 1 24 ? 25.784 13.029 1.109 1.00 10.51 169 TYR B C 1
ATOM 795 O O . TYR B 1 24 ? 25.079 12.913 0.098 1.00 10.49 169 TYR B O 1
ATOM 804 N N . LYS B 1 25 ? 27.111 12.961 1.068 1.00 11.02 170 LYS B N 1
ATOM 805 C CA . LYS B 1 25 ? 27.789 12.686 -0.195 1.00 11.56 170 LYS B CA 1
ATOM 806 C C . LYS B 1 25 ? 27.395 11.318 -0.743 1.00 11.30 170 LYS B C 1
ATOM 807 O O . LYS B 1 25 ? 27.079 11.197 -1.923 1.00 11.49 170 LYS B O 1
ATOM 813 N N . THR B 1 26 ? 27.382 10.302 0.117 1.00 11.13 171 THR B N 1
ATOM 814 C CA . THR B 1 26 ? 26.955 8.955 -0.282 1.00 11.33 171 THR B CA 1
ATOM 815 C C . THR B 1 26 ? 25.473 8.945 -0.680 1.00 10.90 171 THR B C 1
ATOM 816 O O . THR B 1 26 ? 25.073 8.256 -1.617 1.00 10.68 171 THR B O 1
ATOM 820 N N . LEU B 1 27 ? 24.669 9.735 0.016 1.00 10.96 172 LEU B N 1
ATOM 821 C CA . LEU B 1 27 ? 23.240 9.792 -0.245 1.00 11.72 172 LEU B CA 1
ATOM 822 C C . LEU B 1 27 ? 22.931 10.257 -1.673 1.00 12.05 172 LEU B C 1
ATOM 823 O O . LEU B 1 27 ? 21.903 9.881 -2.240 1.00 12.59 172 LEU B O 1
ATOM 828 N N . ARG B 1 28 ? 23.820 11.075 -2.244 1.00 12.90 173 ARG B N 1
ATOM 829 C CA . ARG B 1 28 ? 23.643 11.615 -3.598 1.00 14.09 173 ARG B CA 1
ATOM 830 C C . ARG B 1 28 ? 23.374 10.540 -4.634 1.00 14.97 173 ARG B C 1
ATOM 831 O O . ARG B 1 28 ? 22.466 10.688 -5.457 1.00 17.06 173 ARG B O 1
ATOM 839 N N . ALA B 1 29 ? 24.161 9.466 -4.591 1.00 14.64 174 ALA B N 1
ATOM 840 C CA . ALA B 1 29 ? 24.042 8.369 -5.558 1.00 15.36 174 ALA B CA 1
ATOM 841 C C . ALA B 1 29 ? 23.300 7.154 -5.014 1.00 15.16 174 ALA B C 1
ATOM 842 O O . ALA B 1 29 ? 23.198 6.126 -5.689 1.00 16.09 174 ALA B O 1
ATOM 844 N N . GLU B 1 30 ? 22.775 7.264 -3.800 1.00 14.00 175 GLU B N 1
ATOM 845 C CA . GLU B 1 30 ? 21.965 6.193 -3.243 1.00 13.97 175 GLU B CA 1
ATOM 846 C C . GLU B 1 30 ? 20.599 6.188 -3.925 1.00 14.76 175 GLU B C 1
ATOM 847 O O . GLU B 1 30 ? 19.952 7.236 -4.065 1.00 15.19 175 GLU B O 1
ATOM 853 N N . GLN B 1 31 ? 20.182 5.009 -4.369 1.00 15.20 176 GLN B N 1
ATOM 854 C CA . GLN B 1 31 ? 18.880 4.845 -5.001 1.00 16.14 176 GLN B CA 1
ATOM 855 C C . GLN B 1 31 ? 17.795 4.749 -3.925 1.00 15.39 176 GLN B C 1
ATOM 856 O O . GLN B 1 31 ? 17.710 3.766 -3.192 1.00 15.49 176 GLN B O 1
ATOM 862 N N . ALA B 1 32 ? 17.005 5.813 -3.803 1.00 14.42 177 ALA B N 1
ATOM 863 C CA . ALA B 1 32 ? 15.922 5.889 -2.815 1.00 13.96 177 ALA B CA 1
ATOM 864 C C . ALA B 1 32 ? 15.047 7.091 -3.107 1.00 13.69 177 ALA B C 1
ATOM 865 O O . ALA B 1 32 ? 15.509 8.082 -3.687 1.00 14.34 177 ALA B O 1
ATOM 867 N N . SER B 1 33 ? 13.787 7.019 -2.685 1.00 13.55 178 SER B N 1
ATOM 868 C CA . SER B 1 33 ? 12.894 8.173 -2.743 1.00 13.57 178 SER B CA 1
ATOM 869 C C . SER B 1 33 ? 13.452 9.288 -1.855 1.00 13.89 178 SER B C 1
ATOM 870 O O . SER B 1 33 ? 14.157 9.022 -0.881 1.00 13.12 178 SER B O 1
ATOM 873 N N . GLN B 1 34 ? 13.118 10.541 -2.157 1.00 14.86 179 GLN B N 1
ATOM 874 C CA . GLN B 1 34 ? 13.549 11.628 -1.270 1.00 15.70 179 GLN B CA 1
ATOM 875 C C . GLN B 1 34 ? 12.981 11.454 0.145 1.00 15.30 179 GLN B C 1
ATOM 876 O O . GLN B 1 34 ? 13.637 11.792 1.126 1.00 15.30 179 GLN B O 1
ATOM 882 N N . GLU B 1 35 ? 11.771 10.903 0.233 1.00 15.23 180 GLU B N 1
ATOM 883 C CA . GLU B 1 35 ? 11.138 10.567 1.506 1.00 15.26 180 GLU B CA 1
ATOM 884 C C . GLU B 1 35 ? 12.003 9.611 2.342 1.00 13.49 180 GLU B C 1
ATOM 885 O O . GLU B 1 35 ? 12.229 9.826 3.535 1.00 13.11 180 GLU B O 1
ATOM 891 N N . VAL B 1 36 ? 12.486 8.549 1.711 1.00 12.28 181 VAL B N 1
ATOM 892 C CA . VAL B 1 36 ? 13.371 7.605 2.385 1.00 11.53 181 VAL B CA 1
ATOM 893 C C . VAL B 1 36 ? 14.728 8.240 2.717 1.00 10.66 181 VAL B C 1
ATOM 894 O O . VAL B 1 36 ? 15.255 8.034 3.806 1.00 10.67 181 VAL B O 1
ATOM 898 N N . LYS B 1 37 ? 15.272 9.034 1.797 1.00 11.35 182 LYS B N 1
ATOM 899 C CA . LYS B 1 37 ? 16.536 9.736 2.069 1.00 11.87 182 LYS B CA 1
ATOM 900 C C . LYS B 1 37 ? 16.405 10.641 3.296 1.00 12.23 182 LYS B C 1
ATOM 901 O O . LYS B 1 37 ? 17.251 10.629 4.193 1.00 12.38 182 LYS B O 1
ATOM 907 N N . ASN B 1 38 ? 15.318 11.404 3.344 1.00 12.85 183 ASN B N 1
ATOM 908 C CA . ASN B 1 38 ? 15.071 12.296 4.473 1.00 13.87 183 ASN B CA 1
ATOM 909 C C . ASN B 1 38 ? 14.966 11.524 5.778 1.00 13.67 183 ASN B C 1
ATOM 910 O O . ASN B 1 38 ? 15.557 11.901 6.791 1.00 13.91 183 ASN B O 1
ATOM 915 N N . TRP B 1 39 ? 14.228 10.420 5.735 1.00 13.81 184 TRP B N 1
ATOM 916 C CA . TRP B 1 39 ? 14.082 9.554 6.888 1.00 13.97 184 TRP B CA 1
ATOM 917 C C . TRP B 1 39 ? 15.449 8.990 7.314 1.00 13.65 184 TRP B C 1
ATOM 918 O O . TRP B 1 39 ? 15.748 8.914 8.509 1.00 13.94 184 TRP B O 1
ATOM 929 N N . MET B 1 40 ? 16.287 8.649 6.335 1.00 13.78 185 MET B N 1
ATOM 930 C CA . MET B 1 40 ? 17.656 8.202 6.617 1.00 13.64 185 MET B CA 1
ATOM 931 C C . MET B 1 40 ? 18.461 9.254 7.383 1.00 13.64 185 MET B C 1
ATOM 932 O O . MET B 1 40 ? 19.178 8.914 8.332 1.00 13.85 185 MET B O 1
ATOM 937 N N . THR B 1 41 ? 18.312 10.525 7.004 1.00 13.92 186 THR B N 1
ATOM 938 C CA . THR B 1 41 ? 19.048 11.601 7.686 1.00 14.47 186 THR B CA 1
ATOM 939 C C . THR B 1 41 ? 18.553 11.848 9.109 1.00 15.32 186 THR B C 1
ATOM 940 O O . THR B 1 41 ? 19.281 12.397 9.929 1.00 15.64 186 THR B O 1
ATOM 944 N N . GLU B 1 42 ? 17.324 11.428 9.404 1.00 15.66 187 GLU B N 1
ATOM 945 C CA . GLU B 1 42 ? 16.747 11.618 10.739 1.00 16.64 187 GLU B CA 1
ATOM 946 C C . GLU B 1 42 ? 16.984 10.443 11.678 1.00 16.44 187 GLU B C 1
ATOM 947 O O . GLU B 1 42 ? 16.935 10.606 12.902 1.00 16.90 187 GLU B O 1
ATOM 953 N N A THR B 1 43 ? 17.243 9.266 11.108 1.00 16.15 188 THR B N 1
ATOM 954 C CA A THR B 1 43 ? 17.280 8.024 11.883 1.00 15.85 188 THR B CA 1
ATOM 955 C C A THR B 1 43 ? 18.617 7.285 11.724 1.00 15.01 188 THR B C 1
ATOM 956 O O A THR B 1 43 ? 19.390 7.172 12.679 1.00 14.67 188 THR B O 1
ATOM 960 N N . LEU B 1 44 ? 18.885 6.798 10.514 1.00 14.43 189 LEU B N 1
ATOM 961 C CA . LEU B 1 44 ? 20.130 6.085 10.217 1.00 14.06 189 LEU B CA 1
ATOM 962 C C . LEU B 1 44 ? 21.376 6.913 10.547 1.00 13.58 189 LEU B C 1
ATOM 963 O O . LEU B 1 44 ? 22.362 6.390 11.077 1.00 13.57 189 LEU B O 1
ATOM 968 N N . LEU B 1 45 ? 21.315 8.209 10.252 1.00 13.19 190 LEU B N 1
ATOM 969 C CA . LEU B 1 45 ? 22.413 9.117 10.571 1.00 12.91 190 LEU B CA 1
ATOM 970 C C . LEU B 1 45 ? 22.719 9.115 12.074 1.00 12.71 190 LEU B C 1
ATOM 971 O O . LEU B 1 45 ? 23.879 9.127 12.469 1.00 13.04 190 LEU B O 1
ATOM 976 N N . VAL B 1 46 ? 21.678 9.057 12.908 1.00 12.10 191 VAL B N 1
ATOM 977 C CA . VAL B 1 46 ? 21.854 8.946 14.361 1.00 12.53 191 VAL B CA 1
ATOM 978 C C . VAL B 1 46 ? 22.383 7.571 14.774 1.00 12.31 191 VAL B C 1
ATOM 979 O O . VAL B 1 46 ? 23.284 7.471 15.600 1.00 12.17 191 VAL B O 1
ATOM 983 N N . GLN B 1 47 ? 21.797 6.512 14.215 1.00 12.65 192 GLN B N 1
ATOM 984 C CA . GLN B 1 47 ? 22.197 5.156 14.584 1.00 13.50 192 GLN B CA 1
ATOM 985 C C . GLN B 1 47 ? 23.670 4.881 14.317 1.00 12.68 192 GLN B C 1
ATOM 986 O O . GLN B 1 47 ? 24.299 4.120 15.048 1.00 13.00 192 GLN B O 1
ATOM 992 N N . ASN B 1 48 ? 24.210 5.527 13.282 1.00 11.70 193 ASN B N 1
ATOM 993 C CA . ASN B 1 48 ? 25.578 5.281 12.827 1.00 11.63 193 ASN B CA 1
ATOM 994 C C . ASN B 1 48 ? 26.605 6.258 13.393 1.00 11.10 193 ASN B C 1
ATOM 995 O O . ASN B 1 48 ? 27.796 6.177 13.075 1.00 10.71 193 ASN B O 1
ATOM 1000 N N . ALA B 1 49 ? 26.132 7.168 14.244 1.00 11.00 194 ALA B N 1
ATOM 1001 C CA . ALA B 1 49 ? 27.010 8.136 14.894 1.00 10.63 194 ALA B CA 1
ATOM 1002 C C . ALA B 1 49 ? 27.860 7.459 15.969 1.00 10.58 194 ALA B C 1
ATOM 1003 O O . ALA B 1 49 ? 27.497 6.381 16.481 1.00 11.04 194 ALA B O 1
ATOM 1005 N N . ASN B 1 50 ? 28.976 8.091 16.322 1.00 11.04 195 ASN B N 1
ATOM 1006 C CA . ASN B 1 50 ? 29.859 7.543 17.339 1.00 12.18 195 ASN B CA 1
ATOM 1007 C C . ASN B 1 50 ? 29.239 7.663 18.740 1.00 12.84 195 ASN B C 1
ATOM 1008 O O . ASN B 1 50 ? 28.231 8.347 18.912 1.00 12.42 195 ASN B O 1
ATOM 1013 N N . PRO B 1 51 ? 29.791 6.951 19.736 1.00 13.84 196 PRO B N 1
ATOM 1014 C CA . PRO B 1 51 ? 29.115 6.959 21.035 1.00 14.13 196 PRO B CA 1
ATOM 1015 C C . PRO B 1 51 ? 28.881 8.338 21.649 1.00 14.21 196 PRO B C 1
ATOM 1016 O O . PRO B 1 51 ? 27.813 8.570 22.228 1.00 14.31 196 PRO B O 1
ATOM 1020 N N . ASP B 1 52 ? 29.859 9.232 21.528 1.00 14.61 197 ASP B N 1
ATOM 1021 C CA . ASP B 1 52 ? 29.760 10.570 22.118 1.00 14.82 197 ASP B CA 1
ATOM 1022 C C . ASP B 1 52 ? 28.679 11.396 21.443 1.00 14.14 197 ASP B C 1
ATOM 1023 O O . ASP B 1 52 ? 27.890 12.073 22.107 1.00 14.74 197 ASP B O 1
ATOM 1028 N N . CYS B 1 53 ? 28.632 11.337 20.117 1.00 13.14 198 CYS B N 1
ATOM 1029 C CA . CYS B 1 53 ? 27.615 12.074 19.381 1.00 12.27 198 CYS B CA 1
ATOM 1030 C C . CYS B 1 53 ? 26.227 11.451 19.531 1.00 12.15 198 CYS B C 1
ATOM 1031 O O . CYS B 1 53 ? 25.243 12.168 19.730 1.00 11.71 198 CYS B O 1
ATOM 1034 N N . LYS B 1 54 ? 26.150 10.121 19.483 1.00 12.11 199 LYS B N 1
ATOM 1035 C CA . LYS B 1 54 ? 24.869 9.428 19.577 1.00 12.43 199 LYS B CA 1
ATOM 1036 C C . LYS B 1 54 ? 24.118 9.747 20.882 1.00 12.17 199 LYS B C 1
ATOM 1037 O O . LYS B 1 54 ? 22.901 9.948 20.870 1.00 12.81 199 LYS B O 1
ATOM 1043 N N . THR B 1 55 ? 24.849 9.792 21.995 1.00 12.46 200 THR B N 1
ATOM 1044 C CA . THR B 1 55 ? 24.271 10.156 23.293 1.00 13.12 200 THR B CA 1
ATOM 1045 C C . THR B 1 55 ? 23.548 11.519 23.212 1.00 12.49 200 THR B C 1
ATOM 1046 O O . THR B 1 55 ? 22.405 11.667 23.666 1.00 12.54 200 THR B O 1
ATOM 1050 N N . ILE B 1 56 ? 24.206 12.504 22.604 1.00 11.85 201 ILE B N 1
ATOM 1051 C CA . ILE B 1 56 ? 23.630 13.844 22.449 1.00 11.98 201 ILE B CA 1
ATOM 1052 C C . ILE B 1 56 ? 22.432 13.806 21.508 1.00 12.19 201 ILE B C 1
ATOM 1053 O O . ILE B 1 56 ? 21.363 14.347 21.809 1.00 12.22 201 ILE B O 1
ATOM 1058 N N . LEU B 1 57 ? 22.607 13.138 20.369 1.00 12.27 202 LEU B N 1
ATOM 1059 C CA . LEU B 1 57 ? 21.558 13.068 19.358 1.00 13.36 202 LEU B CA 1
ATOM 1060 C C . LEU B 1 57 ? 20.274 12.425 19.880 1.00 13.94 202 LEU B C 1
ATOM 1061 O O . LEU B 1 57 ? 19.173 12.868 19.552 1.00 14.79 202 LEU B O 1
ATOM 1066 N N . LYS B 1 58 ? 20.420 11.379 20.691 1.00 14.86 203 LYS B N 1
ATOM 1067 C CA . LYS B 1 58 ? 19.259 10.712 21.284 1.00 16.23 203 LYS B CA 1
ATOM 1068 C C . LYS B 1 58 ? 18.481 11.632 22.231 1.00 16.30 203 LYS B C 1
ATOM 1069 O O . LYS B 1 58 ? 17.263 11.526 22.351 1.00 17.02 203 LYS B O 1
ATOM 1075 N N . ALA B 1 59 ? 19.185 12.544 22.890 1.00 16.40 204 ALA B N 1
ATOM 1076 C CA . ALA B 1 59 ? 18.544 13.519 23.772 1.00 17.11 204 ALA B CA 1
ATOM 1077 C C . ALA B 1 59 ? 17.728 14.570 23.018 1.00 17.97 204 ALA B C 1
ATOM 1078 O O . ALA B 1 59 ? 16.810 15.164 23.590 1.00 18.12 204 ALA B O 1
ATOM 1080 N N . LEU B 1 60 ? 18.049 14.790 21.741 1.00 18.77 205 LEU B N 1
ATOM 1081 C CA . LEU B 1 60 ? 17.326 15.759 20.910 1.00 20.01 205 LEU B CA 1
ATOM 1082 C C . LEU B 1 60 ? 15.892 15.331 20.651 1.00 21.41 205 LEU B C 1
ATOM 1083 O O . LEU B 1 60 ? 15.023 16.174 20.442 1.00 22.43 205 LEU B O 1
ATOM 1088 N N . GLY B 1 61 ? 15.665 14.019 20.658 1.00 22.48 206 GLY B N 1
ATOM 1089 C CA . GLY B 1 61 ? 14.330 13.449 20.528 1.00 23.84 206 GLY B CA 1
ATOM 1090 C C . GLY B 1 61 ? 13.971 13.143 19.088 1.00 24.78 206 GLY B C 1
ATOM 1091 O O . GLY B 1 61 ? 14.525 13.751 18.170 1.00 25.11 206 GLY B O 1
ATOM 1092 N N . PRO B 1 62 ? 13.050 12.185 18.877 1.00 25.26 207 PRO B N 1
ATOM 1093 C CA . PRO B 1 62 ? 12.566 11.894 17.528 1.00 25.39 207 PRO B CA 1
ATOM 1094 C C . PRO B 1 62 ? 11.948 13.135 16.884 1.00 25.16 207 PRO B C 1
ATOM 1095 O O . PRO B 1 62 ? 11.219 13.873 17.545 1.00 25.85 207 PRO B O 1
ATOM 1099 N N . GLY B 1 63 ? 12.257 13.363 15.609 1.00 24.54 208 GLY B N 1
ATOM 1100 C CA . GLY B 1 63 ? 11.836 14.577 14.908 1.00 23.41 208 GLY B CA 1
ATOM 1101 C C . GLY B 1 63 ? 12.982 15.539 14.644 1.00 22.54 208 GLY B C 1
ATOM 1102 O O . GLY B 1 63 ? 12.849 16.475 13.853 1.00 22.65 208 GLY B O 1
ATOM 1103 N N . ALA B 1 64 ? 14.111 15.310 15.314 1.00 21.40 209 ALA B N 1
ATOM 1104 C CA . ALA B 1 64 ? 15.299 16.143 15.142 1.00 20.50 209 ALA B CA 1
ATOM 1105 C C . ALA B 1 64 ? 15.836 16.074 13.716 1.00 19.67 209 ALA B C 1
ATOM 1106 O O . ALA B 1 64 ? 15.965 14.992 13.140 1.00 20.10 209 ALA B O 1
ATOM 1108 N N . THR B 1 65 ? 16.152 17.233 13.153 1.00 18.52 210 THR B N 1
ATOM 1109 C CA . THR B 1 65 ? 16.696 17.307 11.796 1.00 17.78 210 THR B CA 1
ATOM 1110 C C . THR B 1 65 ? 18.214 17.355 11.836 1.00 16.95 210 THR B C 1
ATOM 1111 O O . THR B 1 65 ? 18.805 17.673 12.874 1.00 16.57 210 THR B O 1
ATOM 1115 N N . SER B 1 66 ? 18.847 17.062 10.703 1.00 16.47 211 SER B N 1
ATOM 1116 C CA . SER B 1 66 ? 20.306 17.100 10.638 1.00 15.70 211 SER B CA 1
ATOM 1117 C C . SER B 1 66 ? 20.885 18.492 10.937 1.00 15.21 211 SER B C 1
ATOM 1118 O O . SER B 1 66 ? 22.004 18.597 11.437 1.00 14.85 211 SER B O 1
ATOM 1121 N N . GLU B 1 67 ? 20.127 19.551 10.657 1.00 15.22 212 GLU B N 1
ATOM 1122 C CA . GLU B 1 67 ? 20.553 20.908 11.024 1.00 15.37 212 GLU B CA 1
ATOM 1123 C C . GLU B 1 67 ? 20.692 21.046 12.540 1.00 15.05 212 GLU B C 1
ATOM 1124 O O . GLU B 1 67 ? 21.681 21.588 13.040 1.00 14.27 212 GLU B O 1
ATOM 1130 N N . GLU B 1 68 ? 19.685 20.558 13.263 1.00 15.30 213 GLU B N 1
ATOM 1131 C CA . GLU B 1 68 ? 19.682 20.584 14.728 1.00 15.45 213 GLU B CA 1
ATOM 1132 C C . GLU B 1 68 ? 20.802 19.708 15.296 1.00 14.26 213 GLU B C 1
ATOM 1133 O O . GLU B 1 68 ? 21.496 20.091 16.251 1.00 13.94 213 GLU B O 1
ATOM 1139 N N . MET B 1 69 ? 20.990 18.546 14.680 1.00 13.48 214 MET B N 1
ATOM 1140 C CA . MET B 1 69 ? 22.057 17.636 15.064 1.00 12.89 214 MET B CA 1
ATOM 1141 C C . MET B 1 69 ? 23.426 18.279 14.913 1.00 11.67 214 MET B C 1
ATOM 1142 O O . MET B 1 69 ? 24.288 18.101 15.759 1.00 11.45 214 MET B O 1
ATOM 1147 N N . MET B 1 70 ? 23.614 19.003 13.809 1.00 11.56 215 MET B N 1
ATOM 1148 C CA . MET B 1 70 ? 24.872 19.679 13.546 1.00 11.69 215 MET B CA 1
ATOM 1149 C C . MET B 1 70 ? 25.197 20.681 14.655 1.00 11.57 215 MET B C 1
ATOM 1150 O O . MET B 1 70 ? 26.307 20.696 15.168 1.00 11.46 215 MET B O 1
ATOM 1155 N N . THR B 1 71 ? 24.226 21.513 15.017 1.00 11.65 216 THR B N 1
ATOM 1156 C CA . THR B 1 71 ? 24.414 22.478 16.098 1.00 12.24 216 THR B CA 1
ATOM 1157 C C . THR B 1 71 ? 24.830 21.780 17.397 1.00 11.76 216 THR B C 1
ATOM 1158 O O . THR B 1 71 ? 25.764 22.220 18.079 1.00 12.29 216 THR B O 1
ATOM 1162 N N . ALA B 1 72 ? 24.161 20.669 17.706 1.00 11.09 217 ALA B N 1
ATOM 1163 C CA . ALA B 1 72 ? 24.392 19.943 18.953 1.00 11.02 217 ALA B CA 1
ATOM 1164 C C . ALA B 1 72 ? 25.721 19.202 18.989 1.00 10.83 217 ALA B C 1
ATOM 1165 O O . ALA B 1 72 ? 26.320 19.065 20.059 1.00 11.43 217 ALA B O 1
ATOM 1167 N N . CYS B 1 73 ? 26.177 18.716 17.832 1.00 10.93 218 CYS B N 1
ATOM 1168 C CA . CYS B 1 73 ? 27.329 17.812 17.808 1.00 12.02 218 CYS B CA 1
ATOM 1169 C C . CYS B 1 73 ? 28.608 18.301 17.136 1.00 12.57 218 CYS B C 1
ATOM 1170 O O . CYS B 1 73 ? 29.656 17.690 17.315 1.00 12.66 218 CYS B O 1
ATOM 1173 N N . GLN B 1 74 ? 28.547 19.379 16.359 1.00 13.22 219 GLN B N 1
ATOM 1174 C CA . GLN B 1 74 ? 29.735 19.794 15.602 1.00 15.06 219 GLN B CA 1
ATOM 1175 C C . GLN B 1 74 ? 30.941 20.086 16.501 1.00 15.66 219 GLN B C 1
ATOM 1176 O O . GLN B 1 74 ? 32.086 19.873 16.097 1.00 16.31 219 GLN B O 1
ATOM 1182 N N . GLY B 1 75 ? 30.670 20.542 17.724 1.00 16.36 220 GLY B N 1
ATOM 1183 C CA . GLY B 1 75 ? 31.715 20.941 18.668 1.00 17.80 220 GLY B CA 1
ATOM 1184 C C . GLY B 1 75 ? 32.272 19.820 19.523 1.00 18.56 220 GLY B C 1
ATOM 1185 O O . GLY B 1 75 ? 33.206 20.036 20.299 1.00 19.22 220 GLY B O 1
ATOM 1186 N N . VAL B 1 76 ? 31.699 18.625 19.395 1.00 19.05 221 VAL B N 1
ATOM 1187 C CA . VAL B 1 76 ? 32.190 17.446 20.107 1.00 19.93 221 VAL B CA 1
ATOM 1188 C C . VAL B 1 76 ? 33.615 17.110 19.652 1.00 20.96 221 VAL B C 1
ATOM 1189 O O . VAL B 1 76 ? 33.888 17.015 18.450 1.00 21.39 221 VAL B O 1
ATOM 1193 N N . GLY B 1 77 ? 34.518 16.958 20.621 1.00 22.18 222 GLY B N 1
ATOM 1194 C CA . GLY B 1 77 ? 35.919 16.654 20.345 1.00 23.56 222 GLY B CA 1
ATOM 1195 C C . GLY B 1 77 ? 36.756 17.881 20.031 1.00 24.51 222 GLY B C 1
ATOM 1196 O O . GLY B 1 77 ? 37.919 17.757 19.645 1.00 25.02 222 GLY B O 1
ATOM 1197 N N . GLY B 1 78 ? 36.167 19.064 20.201 1.00 25.21 223 GLY B N 1
ATOM 1198 C CA . GLY B 1 78 ? 36.856 20.323 19.930 1.00 25.90 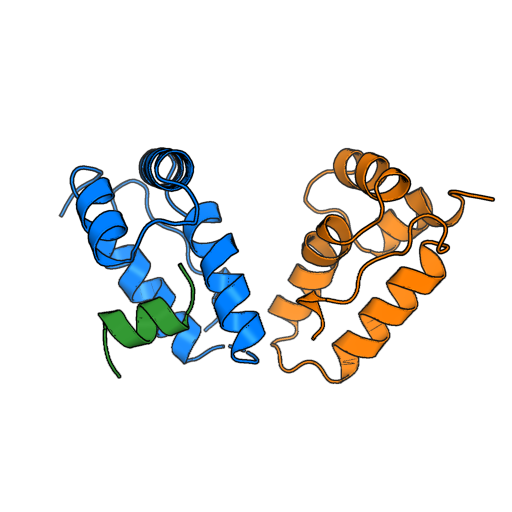223 GLY B CA 1
ATOM 1199 C C . GLY B 1 78 ? 37.021 20.585 18.446 1.00 26.38 223 GLY B C 1
ATOM 1200 O O . GLY B 1 78 ? 36.077 20.430 17.671 1.00 26.89 223 GLY B O 1
ATOM 1201 N N . ILE C 2 1 ? 14.414 -10.855 10.240 1.00 17.38 1 ILE T N 1
ATOM 1202 C CA . ILE C 2 1 ? 14.477 -11.296 8.811 1.00 17.03 1 ILE T CA 1
ATOM 1203 C C . ILE C 2 1 ? 14.797 -10.162 7.853 1.00 16.61 1 ILE T C 1
ATOM 1204 O O . ILE C 2 1 ? 14.678 -8.982 8.185 1.00 16.59 1 ILE T O 1
ATOM 1209 N N . THR C 2 2 ? 15.184 -10.558 6.648 1.00 15.74 2 THR T N 1
ATOM 1210 C CA . THR C 2 2 ? 15.554 -9.642 5.591 1.00 15.19 2 THR T CA 1
ATOM 1211 C C . THR C 2 2 ? 14.536 -9.706 4.461 1.00 13.99 2 THR T C 1
ATOM 1212 O O . THR C 2 2 ? 13.593 -10.514 4.479 1.00 13.80 2 THR T O 1
ATOM 1216 N N . PHE C 2 3 ? 14.727 -8.838 3.479 1.00 13.49 3 PHE T N 1
ATOM 1217 C CA . PHE C 2 3 ? 13.887 -8.838 2.297 1.00 12.42 3 PHE T CA 1
ATOM 1218 C C . PHE C 2 3 ? 14.088 -10.138 1.509 1.00 12.36 3 PHE T C 1
ATOM 1219 O O . PHE C 2 3 ? 13.145 -10.691 0.940 1.00 11.93 3 PHE T O 1
ATOM 1227 N N . GLU C 2 4 ? 15.317 -10.639 1.490 1.00 12.65 4 GLU T N 1
ATOM 1228 C CA . GLU C 2 4 ? 15.585 -11.899 0.807 1.00 13.08 4 GLU T CA 1
ATOM 1229 C C . GLU C 2 4 ? 14.825 -13.052 1.468 1.00 12.73 4 GLU T C 1
ATOM 1230 O O . GLU C 2 4 ? 14.310 -13.940 0.773 1.00 12.43 4 GLU T O 1
ATOM 1236 N N . ASP C 2 5 ? 14.716 -13.017 2.797 1.00 12.56 5 ASP T N 1
ATOM 1237 C CA . ASP C 2 5 ? 13.891 -13.995 3.507 1.00 12.30 5 ASP T CA 1
ATOM 1238 C C . ASP C 2 5 ? 12.436 -13.925 3.053 1.00 11.62 5 ASP T C 1
ATOM 1239 O O . ASP C 2 5 ? 11.779 -14.957 2.896 1.00 11.39 5 ASP T O 1
ATOM 1244 N N . LEU C 2 6 ? 11.925 -12.707 2.872 1.00 10.93 6 LEU T N 1
ATOM 1245 C CA . LEU C 2 6 ? 10.558 -12.531 2.384 1.00 10.53 6 LEU T CA 1
ATOM 1246 C C . LEU C 2 6 ? 10.378 -13.018 0.947 1.00 9.87 6 LEU T C 1
ATOM 1247 O O . LEU C 2 6 ? 9.380 -13.671 0.628 1.00 10.01 6 LEU T O 1
ATOM 1252 N N . LEU C 2 7 ? 11.360 -12.714 0.102 1.00 9.89 7 LEU T N 1
ATOM 1253 C CA . LEU C 2 7 ? 11.376 -13.251 -1.258 1.00 10.58 7 LEU T CA 1
ATOM 1254 C C . LEU C 2 7 ? 11.299 -14.782 -1.239 1.00 10.50 7 LEU T C 1
ATOM 1255 O O . LEU C 2 7 ? 10.541 -15.379 -2.007 1.00 10.94 7 LEU T O 1
ATOM 1260 N N . ASP C 2 8 ? 12.080 -15.406 -0.352 1.00 11.05 8 ASP T N 1
ATOM 1261 C CA . ASP C 2 8 ? 12.103 -16.867 -0.217 1.00 11.46 8 ASP T CA 1
ATOM 1262 C C . ASP C 2 8 ? 10.781 -17.430 0.285 1.00 11.17 8 ASP T C 1
ATOM 1263 O O . ASP C 2 8 ? 10.392 -18.536 -0.092 1.00 11.30 8 ASP T O 1
ATOM 1268 N N . TYR C 2 9 ? 10.111 -16.679 1.158 1.00 10.44 9 TYR T N 1
ATOM 1269 C CA . TYR C 2 9 ? 8.869 -17.109 1.799 1.00 10.89 9 TYR T CA 1
ATOM 1270 C C . TYR C 2 9 ? 7.681 -17.044 0.838 1.00 10.79 9 TYR T C 1
ATOM 1271 O O . TYR C 2 9 ? 6.872 -17.975 0.759 1.00 11.43 9 TYR T O 1
ATOM 1280 N N . TYR C 2 10 ? 7.583 -15.926 0.125 1.00 10.31 10 TYR T N 1
ATOM 1281 C CA . TYR C 2 10 ? 6.441 -15.633 -0.721 1.00 10.06 10 TYR T CA 1
ATOM 1282 C C . TYR C 2 10 ? 6.616 -16.043 -2.169 1.00 9.80 10 TYR T C 1
ATOM 1283 O O . TYR C 2 10 ? 5.630 -16.367 -2.833 1.00 10.32 10 TYR T O 1
ATOM 1292 N N . GLY C 2 11 ? 7.846 -15.987 -2.669 1.00 10.19 11 GLY T N 1
ATOM 1293 C CA . GLY C 2 11 ? 8.062 -16.043 -4.106 1.00 10.78 11 GLY T CA 1
ATOM 1294 C C . GLY C 2 11 ? 7.640 -14.746 -4.766 1.00 10.60 11 GLY T C 1
ATOM 1295 O O . GLY C 2 11 ? 7.257 -13.780 -4.087 1.00 10.88 11 GLY T O 1
ATOM 1296 N N . PRO C 2 12 ? 7.736 -14.692 -6.098 1.00 11.61 12 PRO T N 1
ATOM 1297 C CA . PRO C 2 12 ? 7.402 -13.470 -6.838 1.00 13.21 12 PRO T CA 1
ATOM 1298 C C . PRO C 2 12 ? 5.920 -13.107 -6.790 1.00 14.44 12 PRO T C 1
ATOM 1299 O O . PRO C 2 12 ? 5.556 -11.966 -7.103 1.00 16.55 12 PRO T O 1
#

Secondary structure (DSSP, 8-state):
--GGG----TTS-HHHHHHHHHHHHHHS---HHHHHHHHHHHHHHTS-HHHHHHHHHH-TT--HHHHHHHHTTSS--/--TT----TT--HHHHHHHHHHHHHH--S-HHHHHHHHHTHHHHTS-HHHHHHHHHH-TT--HHHHHHHHTTTT-/--HHHHHHHH--

Nearest PDB structures (foldseek):
  3ds4-assembly1_B  TM=1.014E+00  e=2.763E-13  Human immunodeficiency virus type 1 (NEW YORK-5 ISOLATE)
  5teo-assembly3_B  TM=9.570E-01  e=4.435E-11  Human immunodeficiency virus type 1 (NEW YORK-5 ISOLATE)
  8ckw-assembly1_B  TM=9.462E-01  e=3.691E-11  Human immunodeficiency virus 1
  4coc-assembly1_A-2  TM=9.805E-01  e=1.418E-10  Human immunodeficiency virus 1
  3ds2-assembly1_B  TM=9.223E-01  e=1.044E-10  Human immunodeficiency virus type 1 (NEW YORK-5 ISOLATE)

Organism: Human immunodeficiency virus type 1 group M subtype B (isolate NY5) (NCBI:txid11698)

GO terms:
  GO:0005546 phosphatidylinositol-4,5-bisphosphate binding (F, IDA)
  GO:0005515 protein binding (F, IPI)
  GO:0042802 identical protein binding (F, IPI)

Sequence (164 aa):
TSILDIRRQGPKEPFRDYVDRFYKTLRAEQASQEVKNWMTETLLVQNANPDCKTILKALGPGATSEEMMTACQGVGGPSILDIRRQGPKEPFRDYVDRFYKTLRAEQASQEVKNWMTETLLVQNANPDCKTILKALGPGATSEEMMTACQGVGGITFEDLLDYYGP

CATH classification: 1.10.1200.30

Foldseek 3Di:
DALVPQAADQQHQLVVSVVVNVVRLVVDDDDPVVSVVCCLPVSLVRYHPVLVVQDVVVPSPDDPVRSNVSRRVGHHD/DLLPQAADQQRQLVVSVVVSVVVLVPDDDDVVVSQVCQQPSSLVRYHPVLNVQSVVVDRPDGNVNSCVRGRPPND/DDVVVVCVVPPD

Radius of gyration: 17.41 Å; Cα contacts (8 Å, |Δi|>4): 192; chains: 3; bounding box: 46×42×31 Å